Protein AF-A0A7Y5TU10-F1 (afdb_monomer_lite)

Structure (mmCIF, N/CA/C/O backbone):
data_AF-A0A7Y5TU10-F1
#
_entry.id   AF-A0A7Y5TU10-F1
#
loop_
_atom_site.group_PDB
_atom_site.id
_atom_site.type_symbol
_atom_site.label_atom_id
_atom_site.label_alt_id
_atom_site.label_comp_id
_atom_site.label_asym_id
_atom_site.label_entity_id
_atom_site.label_seq_id
_atom_site.pdbx_PDB_ins_code
_atom_site.Cartn_x
_atom_site.Cartn_y
_atom_site.Cartn_z
_atom_site.occupancy
_atom_site.B_iso_or_equiv
_atom_site.auth_seq_id
_atom_site.auth_comp_id
_atom_site.auth_asym_id
_atom_site.auth_atom_id
_atom_site.pdbx_PDB_model_num
ATOM 1 N N . MET A 1 1 ? 4.956 23.232 6.106 1.00 50.62 1 MET A N 1
ATOM 2 C CA . MET A 1 1 ? 3.912 22.308 6.589 1.00 50.62 1 MET A CA 1
ATOM 3 C C . MET A 1 1 ? 3.800 21.141 5.622 1.00 50.62 1 MET A C 1
ATOM 5 O O . MET A 1 1 ? 3.328 21.332 4.514 1.00 50.62 1 MET A O 1
ATOM 9 N N . THR A 1 2 ? 4.192 19.932 5.986 1.00 55.91 2 THR A N 1
ATOM 10 C CA . THR A 1 2 ? 5.582 19.434 5.991 1.00 55.91 2 THR A CA 1
ATOM 11 C C . THR A 1 2 ? 5.485 18.027 5.387 1.00 55.91 2 THR A C 1
ATOM 13 O O . THR A 1 2 ? 4.495 17.349 5.662 1.00 55.91 2 THR A O 1
ATOM 16 N N . ASP A 1 3 ? 6.430 17.601 4.545 1.00 67.12 3 ASP A N 1
ATOM 17 C CA . ASP A 1 3 ? 6.401 16.273 3.897 1.00 67.12 3 ASP A CA 1
ATOM 18 C C . ASP A 1 3 ? 6.222 15.105 4.880 1.00 67.12 3 ASP A C 1
ATOM 20 O O . ASP A 1 3 ? 5.623 14.094 4.513 1.00 67.12 3 ASP A O 1
ATOM 24 N N . GLU A 1 4 ? 6.650 15.314 6.128 1.00 70.25 4 GLU A N 1
ATOM 25 C CA . GLU A 1 4 ? 6.467 14.441 7.291 1.00 70.25 4 GLU A CA 1
ATOM 26 C C . GLU A 1 4 ? 4.998 14.078 7.546 1.00 70.25 4 GLU A C 1
ATOM 28 O O . GLU A 1 4 ? 4.637 12.911 7.476 1.00 70.25 4 GLU A O 1
ATOM 33 N N . ARG A 1 5 ? 4.105 15.066 7.719 1.00 75.62 5 ARG A N 1
ATOM 34 C CA . ARG A 1 5 ? 2.678 14.804 8.002 1.00 75.62 5 ARG A CA 1
ATOM 35 C C . ARG A 1 5 ? 2.024 14.008 6.870 1.00 75.62 5 ARG A C 1
ATOM 37 O O . ARG A 1 5 ? 1.224 13.114 7.100 1.00 75.62 5 ARG A O 1
ATOM 44 N N . ARG A 1 6 ? 2.411 14.306 5.629 1.00 70.19 6 ARG A N 1
ATOM 45 C CA . ARG A 1 6 ? 1.929 13.574 4.450 1.00 70.19 6 ARG A CA 1
ATOM 46 C C . ARG A 1 6 ? 2.518 12.157 4.357 1.00 70.19 6 ARG A C 1
ATOM 48 O O . ARG A 1 6 ? 1.974 11.316 3.648 1.00 70.19 6 ARG A O 1
ATOM 55 N N . PHE A 1 7 ? 3.667 11.903 4.985 1.00 73.12 7 PHE A N 1
ATOM 56 C CA . PHE A 1 7 ? 4.288 10.577 5.072 1.00 73.12 7 PHE A CA 1
ATOM 57 C C . PHE A 1 7 ? 3.654 9.728 6.157 1.00 73.12 7 PHE A C 1
ATOM 59 O O . PHE A 1 7 ? 3.348 8.570 5.895 1.00 73.12 7 PHE A O 1
ATOM 66 N N . GLU A 1 8 ? 3.368 10.327 7.305 1.00 79.88 8 GLU A N 1
ATOM 67 C CA . GLU A 1 8 ? 2.606 9.706 8.385 1.00 79.88 8 GLU A CA 1
ATOM 68 C C . GLU A 1 8 ? 1.209 9.282 7.912 1.00 79.88 8 GLU A C 1
ATOM 70 O O . GLU A 1 8 ? 0.809 8.147 8.146 1.00 79.88 8 GLU A O 1
ATOM 75 N N . GLU A 1 9 ? 0.502 10.140 7.166 1.00 80.44 9 GLU A N 1
ATOM 76 C CA . GLU A 1 9 ? -0.801 9.806 6.564 1.00 80.44 9 GLU A CA 1
ATOM 77 C C . GLU A 1 9 ? -0.711 8.594 5.624 1.00 80.44 9 GLU A C 1
ATOM 79 O O . GLU A 1 9 ? -1.551 7.699 5.668 1.00 80.44 9 GLU A O 1
ATOM 84 N N . LEU A 1 10 ? 0.339 8.530 4.800 1.00 78.38 10 LEU A N 1
ATOM 85 C CA . LEU A 1 10 ? 0.564 7.402 3.898 1.00 78.38 10 LEU A CA 1
ATOM 86 C C . LEU A 1 10 ? 0.850 6.105 4.668 1.00 78.38 10 LEU A C 1
ATOM 88 O O . LEU A 1 10 ? 0.314 5.056 4.318 1.00 78.38 10 LEU A O 1
ATOM 92 N N . LEU A 1 11 ? 1.692 6.173 5.701 1.00 79.56 11 LEU A N 1
ATOM 93 C CA . LEU A 1 11 ? 2.015 5.031 6.556 1.00 79.56 11 LEU A CA 1
ATOM 94 C C . LEU A 1 11 ? 0.778 4.506 7.295 1.00 79.56 11 LEU A C 1
ATOM 96 O O . LEU A 1 11 ? 0.555 3.299 7.307 1.00 79.56 11 LEU A O 1
ATOM 100 N N . ALA A 1 12 ? -0.049 5.400 7.840 1.00 81.88 12 ALA A N 1
ATOM 101 C CA . ALA A 1 12 ? -1.276 5.036 8.544 1.00 81.88 12 ALA A CA 1
ATOM 102 C C . ALA A 1 12 ? -2.278 4.313 7.629 1.00 81.88 12 ALA A C 1
ATOM 104 O O . ALA A 1 12 ? -2.901 3.333 8.034 1.00 81.88 12 ALA A O 1
ATOM 105 N N . GLU A 1 13 ? -2.403 4.744 6.372 1.00 79.44 13 GLU A N 1
ATOM 106 C CA . GLU A 1 13 ? -3.259 4.069 5.392 1.00 79.44 13 GLU A CA 1
ATOM 107 C C . GLU A 1 13 ? -2.715 2.694 4.988 1.00 79.44 13 GLU A C 1
ATOM 109 O O . GLU A 1 13 ? -3.481 1.744 4.820 1.00 79.44 13 GLU A O 1
ATOM 114 N N . PHE A 1 14 ? -1.394 2.549 4.871 1.00 81.62 14 PHE A N 1
ATOM 115 C CA . PHE A 1 14 ? -0.780 1.241 4.653 1.00 81.62 14 PHE A CA 1
ATOM 116 C C . PHE A 1 14 ? -1.040 0.290 5.829 1.00 81.62 14 PHE A C 1
ATOM 118 O O . PHE A 1 14 ? -1.411 -0.862 5.602 1.00 81.62 14 PHE A O 1
ATOM 125 N N . GLU A 1 15 ? -0.934 0.775 7.067 1.00 81.12 15 GLU A N 1
ATOM 126 C CA . GLU A 1 15 ? -1.244 0.003 8.274 1.00 81.12 15 GLU A CA 1
ATOM 127 C C . GLU A 1 15 ? -2.731 -0.386 8.343 1.00 81.12 15 GLU A C 1
ATOM 129 O O . GLU A 1 15 ? -3.042 -1.560 8.549 1.00 81.12 15 GLU A O 1
ATOM 134 N N . ARG A 1 16 ? -3.651 0.552 8.062 1.00 84.44 16 ARG A N 1
ATOM 135 C CA . ARG A 1 16 ? -5.107 0.305 8.002 1.00 84.44 16 ARG A CA 1
ATOM 136 C C . ARG A 1 16 ? -5.461 -0.810 7.017 1.00 84.44 16 ARG A C 1
ATOM 138 O O . ARG A 1 16 ? -6.292 -1.677 7.296 1.00 84.44 16 ARG A O 1
ATOM 145 N N . VAL A 1 17 ? -4.832 -0.792 5.845 1.00 79.31 17 VAL A N 1
ATOM 146 C CA . VAL A 1 17 ? -5.069 -1.790 4.794 1.00 79.31 17 VAL A CA 1
ATOM 147 C C . VAL A 1 17 ? -4.289 -3.086 5.068 1.00 79.31 17 VAL A C 1
ATOM 149 O O . VAL A 1 17 ? -4.644 -4.133 4.530 1.00 79.31 17 VAL A O 1
ATOM 152 N N . GLY A 1 18 ? -3.280 -3.065 5.943 1.00 73.75 18 GLY A N 1
ATOM 153 C CA . GLY A 1 18 ? -2.455 -4.223 6.298 1.00 73.75 18 GLY A CA 1
ATOM 154 C C . GLY A 1 18 ? -1.349 -4.519 5.283 1.00 73.75 18 GLY A C 1
ATOM 155 O O . GLY A 1 18 ? -1.052 -5.680 5.011 1.00 73.75 18 GLY A O 1
ATOM 156 N N . VAL A 1 19 ? -0.775 -3.485 4.670 1.00 74.56 19 VAL A N 1
ATOM 157 C CA . VAL A 1 19 ? 0.241 -3.577 3.615 1.00 74.56 19 VAL A CA 1
ATOM 158 C C . VAL A 1 19 ? 1.590 -3.113 4.160 1.00 74.56 19 VAL A C 1
ATOM 160 O O . VAL A 1 19 ? 1.725 -1.979 4.604 1.00 74.56 19 VAL A O 1
ATOM 163 N N . ASP A 1 20 ? 2.610 -3.963 4.070 1.00 70.31 20 ASP A N 1
ATOM 164 C CA . ASP A 1 20 ? 3.981 -3.593 4.431 1.00 70.31 20 ASP A CA 1
ATOM 165 C C . ASP A 1 20 ? 4.722 -2.981 3.229 1.00 70.31 20 ASP A C 1
ATOM 167 O O . ASP A 1 20 ? 4.804 -3.585 2.154 1.00 70.31 20 ASP A O 1
ATOM 171 N N . LEU A 1 21 ? 5.309 -1.798 3.427 1.00 62.81 21 LEU A N 1
ATOM 172 C CA . LEU A 1 21 ? 6.153 -1.114 2.445 1.00 62.81 21 LEU A CA 1
ATOM 173 C C . LEU A 1 21 ? 7.400 -1.919 2.057 1.00 62.81 21 LEU A C 1
ATOM 175 O O . LEU A 1 21 ? 7.887 -1.805 0.932 1.00 62.81 21 LEU A O 1
ATOM 179 N N . HIS A 1 22 ? 7.898 -2.776 2.945 1.00 63.88 22 HIS A N 1
ATOM 180 C CA . HIS A 1 22 ? 9.028 -3.653 2.649 1.00 63.88 22 HIS A CA 1
ATOM 181 C C . HIS A 1 22 ? 8.643 -4.862 1.787 1.00 63.88 22 HIS A C 1
ATOM 183 O O . HIS A 1 22 ? 9.521 -5.506 1.214 1.00 63.88 22 HIS A O 1
ATOM 189 N N . SER A 1 23 ? 7.345 -5.142 1.628 1.00 62.53 23 SER A N 1
ATOM 190 C CA . SER A 1 23 ? 6.846 -6.198 0.739 1.00 62.53 23 SER A CA 1
ATOM 191 C C . SER A 1 23 ? 6.715 -5.751 -0.721 1.00 62.53 23 SER A C 1
ATOM 193 O O . SER A 1 23 ? 6.308 -6.550 -1.569 1.00 62.53 23 SER A O 1
ATOM 195 N N . PHE A 1 24 ? 7.049 -4.497 -1.053 1.00 60.69 24 PHE A N 1
ATOM 196 C CA . PHE A 1 24 ? 6.990 -4.026 -2.434 1.00 60.69 24 PHE A CA 1
ATOM 197 C C . PHE A 1 24 ? 8.114 -4.625 -3.287 1.00 60.69 24 PHE A C 1
ATOM 199 O O . PHE A 1 24 ? 9.292 -4.406 -2.998 1.00 60.69 24 PHE A O 1
ATOM 206 N N . PRO A 1 25 ? 7.784 -5.334 -4.385 1.00 57.19 25 PRO A N 1
ATOM 207 C CA . PRO A 1 25 ? 8.789 -5.808 -5.324 1.00 57.19 25 PRO A CA 1
ATOM 208 C C . PRO A 1 25 ? 9.589 -4.636 -5.903 1.00 57.19 25 PRO A C 1
ATOM 210 O O . PRO A 1 25 ? 9.010 -3.644 -6.361 1.00 57.19 25 PRO A O 1
ATOM 213 N N . ALA A 1 26 ? 10.916 -4.778 -5.948 1.00 57.03 26 ALA A N 1
ATOM 214 C CA . ALA A 1 26 ? 11.793 -3.863 -6.669 1.00 57.03 26 ALA A CA 1
ATOM 215 C C . ALA A 1 26 ? 11.361 -3.814 -8.148 1.00 57.03 26 ALA A C 1
ATOM 217 O O . ALA A 1 26 ? 11.505 -4.792 -8.878 1.00 57.03 26 ALA A O 1
ATOM 218 N N . GLY A 1 27 ? 10.759 -2.699 -8.568 1.00 55.94 27 GLY A N 1
ATOM 219 C CA . GLY A 1 27 ? 10.161 -2.540 -9.901 1.00 55.94 27 GLY A CA 1
ATOM 220 C C . GLY A 1 27 ? 8.786 -1.870 -9.908 1.00 55.94 27 GLY A C 1
ATOM 221 O O . GLY A 1 27 ? 8.311 -1.478 -10.971 1.00 55.94 27 GLY A O 1
ATOM 222 N N . ILE A 1 28 ? 8.153 -1.688 -8.744 1.00 61.81 28 ILE A N 1
ATOM 223 C CA . ILE A 1 28 ? 6.920 -0.902 -8.621 1.00 61.81 28 ILE A CA 1
ATOM 224 C C . ILE A 1 28 ? 7.264 0.539 -8.226 1.00 61.81 28 ILE A C 1
ATOM 226 O O . ILE A 1 28 ? 7.425 0.861 -7.053 1.00 61.81 28 ILE A O 1
ATOM 230 N N . THR A 1 29 ? 7.355 1.430 -9.213 1.00 65.75 29 THR A N 1
ATOM 231 C CA . THR A 1 29 ? 7.461 2.882 -9.001 1.00 65.75 29 THR A CA 1
ATOM 232 C C . THR A 1 29 ? 6.069 3.512 -9.044 1.00 65.75 29 THR A C 1
ATOM 234 O O . THR A 1 29 ? 5.605 3.979 -10.083 1.00 65.75 29 THR A O 1
ATOM 237 N N . VAL A 1 30 ? 5.372 3.518 -7.906 1.00 68.94 30 VAL A N 1
ATOM 238 C CA . VAL A 1 30 ? 4.074 4.200 -7.758 1.00 68.94 30 VAL A CA 1
ATOM 239 C C . VAL A 1 30 ? 4.294 5.555 -7.090 1.00 68.94 30 VAL A C 1
ATOM 241 O O . VAL A 1 30 ? 4.952 5.651 -6.057 1.00 68.94 30 VAL A O 1
ATOM 244 N N . ARG A 1 31 ? 3.754 6.626 -7.688 1.00 74.88 31 ARG A N 1
ATOM 245 C CA . ARG A 1 31 ? 3.767 7.963 -7.071 1.00 74.88 31 ARG A CA 1
ATOM 246 C C . ARG A 1 31 ? 2.892 7.953 -5.817 1.00 74.88 31 ARG A C 1
ATOM 248 O O . ARG A 1 31 ? 1.831 7.334 -5.825 1.00 74.88 31 ARG A O 1
ATOM 255 N N . ARG A 1 32 ? 3.285 8.673 -4.764 1.00 71.94 32 ARG A N 1
ATOM 256 C CA . ARG A 1 32 ? 2.537 8.732 -3.493 1.00 71.94 32 ARG A CA 1
ATOM 257 C C . ARG A 1 32 ? 1.050 9.030 -3.696 1.00 71.94 32 ARG A C 1
ATOM 259 O O . ARG A 1 32 ? 0.207 8.362 -3.112 1.00 71.94 32 ARG A O 1
ATOM 266 N N . GLU A 1 33 ? 0.718 10.019 -4.519 1.00 77.00 33 GLU A N 1
ATOM 267 C CA . GLU A 1 33 ? -0.669 10.451 -4.747 1.00 77.00 33 GLU A CA 1
ATOM 268 C C . GLU A 1 33 ? -1.512 9.352 -5.405 1.00 77.00 33 GLU A C 1
ATOM 270 O O . GLU A 1 33 ? -2.740 9.351 -5.347 1.00 77.00 33 GLU A O 1
ATOM 275 N N . GLU A 1 34 ? -0.852 8.430 -6.093 1.00 78.06 34 GLU A N 1
ATOM 276 C CA . GLU A 1 34 ? -1.468 7.268 -6.709 1.00 78.06 34 GLU A CA 1
ATOM 277 C C . GLU A 1 34 ? -1.618 6.129 -5.701 1.00 78.06 34 GLU A C 1
ATOM 279 O O . GLU A 1 34 ? -2.693 5.542 -5.627 1.00 78.06 34 GLU A O 1
ATOM 284 N N . ALA A 1 35 ? -0.611 5.903 -4.851 1.00 78.56 35 ALA A N 1
ATOM 285 C CA . ALA A 1 35 ? -0.712 4.972 -3.729 1.00 78.56 35 ALA A CA 1
ATOM 286 C C . ALA A 1 35 ? -1.870 5.346 -2.788 1.00 78.56 35 ALA A C 1
ATOM 288 O O . ALA A 1 35 ? -2.721 4.503 -2.529 1.00 78.56 35 ALA A O 1
ATOM 289 N N . MET A 1 36 ? -1.979 6.614 -2.375 1.00 80.44 36 MET A N 1
ATOM 290 C CA . MET A 1 36 ? -3.077 7.094 -1.520 1.00 80.44 36 MET A CA 1
ATOM 291 C C . MET A 1 36 ? -4.451 6.883 -2.157 1.00 80.44 36 M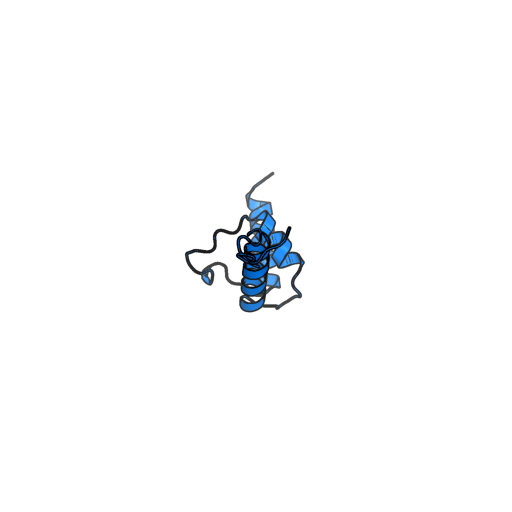ET A C 1
ATOM 293 O O . MET A 1 36 ? -5.371 6.395 -1.508 1.00 80.44 36 MET A O 1
ATOM 297 N N . ARG A 1 37 ? -4.597 7.196 -3.452 1.00 83.88 37 ARG A N 1
ATOM 298 C CA . ARG A 1 37 ? -5.859 6.969 -4.174 1.00 83.88 37 ARG A CA 1
ATOM 299 C C . ARG A 1 37 ? -6.249 5.495 -4.202 1.00 83.88 37 ARG A C 1
ATOM 301 O O . ARG A 1 37 ? -7.428 5.180 -4.079 1.00 83.88 37 ARG A O 1
ATOM 308 N N . ILE A 1 38 ? -5.271 4.609 -4.362 1.00 84.56 38 ILE A N 1
ATOM 309 C CA . ILE A 1 38 ? -5.499 3.167 -4.344 1.00 84.56 38 ILE A CA 1
ATOM 310 C C . ILE A 1 38 ? -5.861 2.701 -2.926 1.00 84.56 38 ILE A C 1
ATOM 312 O O . ILE A 1 38 ? -6.861 2.004 -2.781 1.00 84.56 38 ILE A O 1
ATOM 316 N N . LEU A 1 39 ? 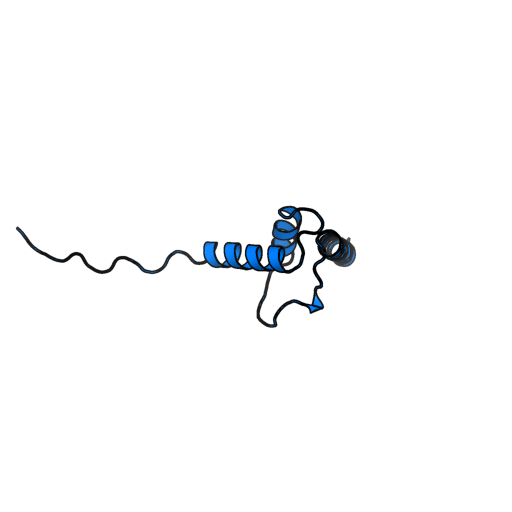-5.130 3.124 -1.890 1.00 83.06 39 LEU A N 1
ATOM 317 C CA . LEU A 1 39 ? -5.410 2.762 -0.491 1.00 83.06 39 LEU A CA 1
ATOM 318 C C . LEU A 1 39 ? -6.811 3.207 -0.050 1.00 83.06 39 LEU A C 1
ATOM 320 O O . LEU A 1 39 ? -7.552 2.416 0.528 1.00 83.06 39 LEU A O 1
ATOM 324 N N . HIS A 1 40 ? -7.225 4.424 -0.414 1.00 83.38 40 HIS A N 1
ATOM 325 C CA . HIS A 1 40 ? -8.573 4.934 -0.135 1.00 83.38 40 HIS A CA 1
ATOM 326 C C . HIS A 1 40 ? -9.680 4.159 -0.865 1.00 83.38 40 HIS A C 1
ATOM 328 O O . HIS A 1 40 ? -10.833 4.193 -0.446 1.00 83.38 40 HIS A O 1
ATOM 334 N N . SER A 1 41 ? -9.356 3.488 -1.974 1.00 85.56 41 SER A N 1
ATOM 335 C CA . SER A 1 41 ? -10.322 2.670 -2.717 1.00 85.56 41 SER A CA 1
ATOM 336 C C . SER A 1 41 ? -10.485 1.255 -2.156 1.00 85.56 41 SER A C 1
ATOM 338 O O . SER A 1 41 ? -11.371 0.529 -2.605 1.00 85.56 41 SER A O 1
ATOM 340 N N . LEU A 1 42 ? -9.637 0.853 -1.204 1.00 84.69 42 LEU A N 1
ATOM 341 C CA . LEU A 1 42 ? -9.632 -0.485 -0.623 1.00 84.69 42 LEU A CA 1
ATOM 342 C C . LEU A 1 42 ? -10.333 -0.512 0.743 1.00 84.69 42 LEU A C 1
ATOM 344 O O . LEU A 1 42 ? -10.215 0.442 1.521 1.00 84.69 42 LEU A O 1
ATOM 348 N N . PRO A 1 43 ? -11.031 -1.618 1.064 1.00 81.19 43 PRO A N 1
ATOM 349 C CA . PRO A 1 43 ? -11.588 -1.821 2.394 1.00 81.19 43 PRO A CA 1
ATOM 350 C C . PRO A 1 43 ? -10.480 -1.983 3.446 1.00 81.19 43 PRO A C 1
A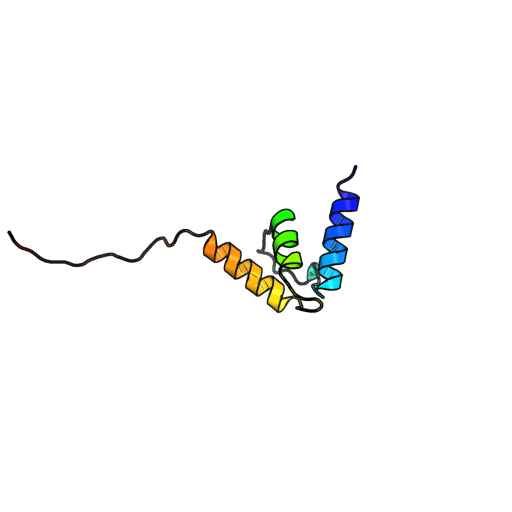TOM 352 O O . PRO A 1 43 ? -9.331 -2.301 3.123 1.00 81.19 43 PRO A O 1
ATOM 355 N N . ASP A 1 44 ? -10.840 -1.785 4.714 1.00 80.88 44 ASP A N 1
ATOM 356 C CA . ASP A 1 44 ? -9.958 -2.099 5.842 1.00 80.88 44 ASP A CA 1
ATOM 357 C C . ASP A 1 44 ? -9.494 -3.560 5.753 1.00 80.88 44 ASP A C 1
ATOM 359 O O . ASP A 1 44 ? -10.266 -4.445 5.375 1.00 80.88 44 ASP A O 1
ATOM 363 N N . HIS A 1 45 ? -8.225 -3.815 6.080 1.00 78.88 45 HIS A N 1
ATOM 364 C CA . HIS A 1 45 ? -7.622 -5.153 6.030 1.00 78.88 45 HIS A CA 1
ATOM 365 C C . HIS A 1 45 ? -7.630 -5.849 4.650 1.00 78.88 45 HIS A C 1
ATOM 367 O O . HIS A 1 45 ? -7.510 -7.073 4.585 1.00 78.88 45 HIS A O 1
ATOM 373 N N . ALA A 1 46 ? -7.736 -5.114 3.533 1.00 81.31 46 ALA A N 1
ATOM 374 C CA . ALA A 1 46 ? -7.673 -5.718 2.191 1.00 81.31 46 ALA A CA 1
ATOM 375 C C . ALA A 1 46 ? -6.342 -6.450 1.907 1.00 81.31 46 ALA A C 1
ATOM 377 O O . ALA A 1 46 ? -6.283 -7.353 1.069 1.00 81.31 46 ALA A O 1
ATOM 378 N N . GLY A 1 47 ? -5.273 -6.062 2.603 1.00 77.75 47 GLY A N 1
ATOM 379 C CA . GLY A 1 47 ? -3.960 -6.684 2.543 1.00 77.75 47 GLY A CA 1
ATOM 380 C C . GLY A 1 47 ? -3.135 -6.313 1.302 1.00 77.75 47 GLY A C 1
ATOM 381 O O . GLY A 1 47 ? -3.608 -5.658 0.365 1.00 77.75 47 GLY A O 1
ATOM 382 N N . PRO A 1 48 ? -1.865 -6.757 1.257 1.00 78.38 48 PRO A N 1
ATOM 383 C CA . PRO A 1 48 ? -0.908 -6.375 0.216 1.00 78.38 48 PRO A CA 1
ATOM 384 C C . PRO A 1 48 ? -1.291 -6.917 -1.163 1.00 78.38 48 PRO A C 1
ATOM 386 O O . PRO A 1 48 ? -1.033 -6.267 -2.174 1.00 78.38 48 PRO A O 1
ATOM 389 N N . ALA A 1 49 ? -1.956 -8.074 -1.227 1.00 79.44 49 ALA A N 1
ATOM 390 C CA . ALA A 1 49 ? -2.391 -8.675 -2.486 1.00 79.44 49 ALA A CA 1
ATOM 391 C C . ALA A 1 49 ? -3.435 -7.812 -3.216 1.00 79.44 49 ALA A C 1
ATOM 393 O O . ALA A 1 49 ? -3.308 -7.592 -4.422 1.00 79.44 49 ALA A O 1
ATOM 394 N N . ALA A 1 50 ? -4.424 -7.276 -2.491 1.00 82.69 50 ALA A N 1
ATOM 395 C CA . ALA A 1 50 ? -5.448 -6.401 -3.060 1.00 82.69 50 ALA A CA 1
ATOM 396 C C . ALA A 1 50 ? -4.845 -5.077 -3.550 1.00 82.69 50 ALA A C 1
ATOM 398 O O . ALA A 1 50 ? -5.155 -4.607 -4.647 1.00 82.69 50 ALA A O 1
ATOM 399 N N . PHE A 1 51 ? -3.912 -4.517 -2.776 1.00 82.81 51 PHE A N 1
ATOM 400 C CA . PHE A 1 51 ? -3.182 -3.314 -3.159 1.00 82.81 51 PHE A CA 1
ATOM 401 C C . PHE A 1 51 ? -2.348 -3.509 -4.435 1.00 82.81 51 PHE A C 1
ATOM 403 O O . PHE A 1 51 ? -2.434 -2.706 -5.367 1.00 82.81 51 PHE A O 1
ATOM 410 N N . LEU A 1 52 ? -1.601 -4.613 -4.536 1.00 81.56 52 LEU A N 1
ATOM 411 C CA . LEU A 1 52 ? -0.820 -4.947 -5.731 1.00 81.56 52 LEU A CA 1
ATOM 412 C C . LEU A 1 52 ? -1.698 -5.215 -6.962 1.00 81.56 52 LEU A C 1
ATOM 414 O O . LEU A 1 52 ? -1.342 -4.786 -8.063 1.00 81.56 52 LEU A O 1
ATOM 418 N N . ALA A 1 53 ? -2.833 -5.900 -6.796 1.00 84.19 53 ALA A N 1
ATOM 419 C CA . ALA A 1 53 ? -3.792 -6.127 -7.877 1.00 84.19 53 ALA A CA 1
ATOM 420 C C . ALA A 1 53 ? -4.302 -4.795 -8.439 1.00 84.19 53 ALA A C 1
ATOM 422 O O . ALA A 1 53 ? -4.249 -4.564 -9.649 1.00 84.19 53 ALA A O 1
ATOM 423 N N . ARG A 1 54 ? -4.671 -3.864 -7.553 1.00 84.44 54 ARG A N 1
ATOM 424 C CA . ARG A 1 54 ? -5.171 -2.554 -7.960 1.00 84.44 54 ARG A CA 1
ATOM 425 C C . ARG A 1 54 ? -4.101 -1.689 -8.627 1.00 84.44 54 ARG A C 1
ATOM 427 O O . ARG A 1 54 ? -4.393 -1.017 -9.614 1.00 84.44 54 ARG A O 1
ATOM 434 N N . ILE A 1 55 ? -2.847 -1.749 -8.166 1.00 83.44 55 ILE A N 1
ATOM 435 C CA . ILE A 1 55 ? -1.718 -1.109 -8.864 1.00 83.44 55 ILE A CA 1
ATOM 436 C C . ILE A 1 55 ? -1.588 -1.641 -10.294 1.00 83.44 55 ILE A C 1
ATOM 438 O O . ILE A 1 55 ? -1.420 -0.849 -11.223 1.00 83.44 55 ILE A O 1
ATOM 442 N N . ARG A 1 56 ? -1.660 -2.964 -10.489 1.00 80.75 56 ARG A N 1
ATOM 443 C CA . ARG A 1 56 ? -1.549 -3.576 -11.822 1.00 80.75 56 ARG A CA 1
ATOM 444 C C . ARG A 1 56 ? -2.671 -3.115 -12.748 1.00 80.75 56 ARG A C 1
ATOM 446 O O . ARG A 1 56 ? -2.377 -2.728 -13.873 1.00 80.75 56 ARG A O 1
ATOM 453 N N . GLU A 1 57 ? -3.912 -3.075 -12.270 1.00 83.19 57 GLU A N 1
ATOM 454 C CA . GLU A 1 57 ? -5.060 -2.580 -13.045 1.00 83.19 57 GLU A CA 1
ATOM 455 C C . GLU A 1 57 ? -4.881 -1.123 -13.484 1.00 83.19 57 GLU A C 1
ATOM 457 O O . GLU A 1 57 ? -5.122 -0.777 -14.642 1.00 83.19 57 GLU A O 1
ATOM 462 N N . VAL A 1 58 ? -4.426 -0.257 -12.574 1.00 81.31 58 VAL A N 1
ATOM 463 C CA . VAL A 1 58 ? -4.208 1.166 -12.865 1.00 81.31 58 VAL A CA 1
ATOM 464 C C . VAL A 1 58 ? -3.070 1.355 -13.873 1.00 81.31 58 VAL A C 1
ATOM 466 O O . VAL A 1 58 ? -3.195 2.163 -14.795 1.00 81.31 58 VAL A O 1
ATOM 469 N N . GLN A 1 59 ? -1.982 0.586 -13.759 1.00 77.56 59 GLN A N 1
ATOM 470 C CA . GLN A 1 59 ? -0.882 0.621 -14.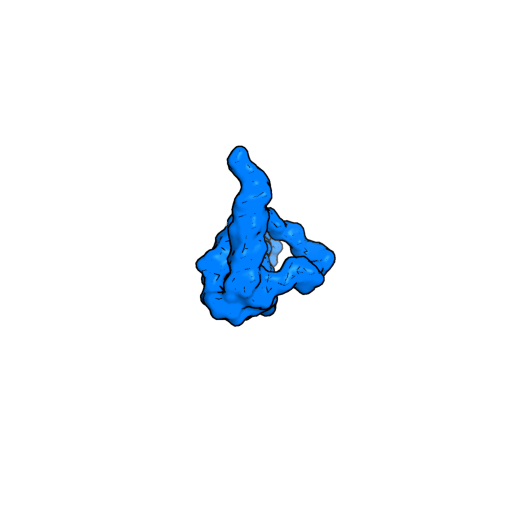729 1.00 77.56 59 GLN A CA 1
ATOM 471 C C . GLN A 1 59 ? -1.293 0.079 -16.105 1.00 77.56 59 GLN A C 1
ATOM 473 O O . GLN A 1 59 ? -0.954 0.678 -17.126 1.00 77.56 59 GLN A O 1
ATOM 478 N N . GLN A 1 60 ? -2.071 -1.004 -16.153 1.00 75.12 60 GLN A N 1
ATOM 479 C CA . GLN A 1 60 ? -2.601 -1.553 -17.404 1.00 75.12 60 GLN A CA 1
ATOM 480 C C . GLN A 1 60 ? -3.543 -0.561 -18.092 1.00 75.12 60 GLN A C 1
ATOM 482 O O . GLN A 1 60 ? -3.413 -0.336 -19.289 1.00 75.12 60 GLN A O 1
ATOM 487 N N . SER A 1 61 ? -4.405 0.111 -17.326 1.00 68.12 61 SER A N 1
ATOM 488 C CA . SER A 1 61 ? -5.340 1.127 -17.833 1.00 68.12 61 SER A CA 1
ATOM 489 C C . SER A 1 61 ? -4.648 2.389 -18.366 1.00 68.12 61 SER A C 1
ATOM 491 O O . SER A 1 61 ? -5.212 3.107 -19.187 1.00 68.12 61 SER A O 1
ATOM 493 N N . ARG A 1 62 ? -3.429 2.686 -17.896 1.00 64.62 62 ARG A N 1
ATOM 494 C CA . ARG A 1 62 ? -2.603 3.801 -18.391 1.00 64.62 62 ARG A CA 1
ATOM 495 C C . ARG A 1 62 ? -1.825 3.474 -19.656 1.00 64.62 62 ARG A C 1
ATOM 497 O O . ARG A 1 62 ? -1.328 4.391 -20.306 1.00 64.62 62 ARG A O 1
ATOM 504 N N . THR A 1 63 ? -1.723 2.198 -20.008 1.00 53.31 63 THR A N 1
ATOM 505 C CA . THR A 1 63 ? -1.205 1.800 -21.311 1.00 53.31 63 THR A CA 1
ATOM 506 C C . THR A 1 63 ? -2.374 1.934 -22.285 1.00 53.31 63 THR A C 1
ATOM 508 O O . THR A 1 63 ? -3.341 1.185 -22.145 1.00 53.31 63 THR A O 1
ATOM 511 N N . PRO A 1 64 ? -2.370 2.887 -23.238 1.00 54.09 64 PRO A N 1
ATOM 5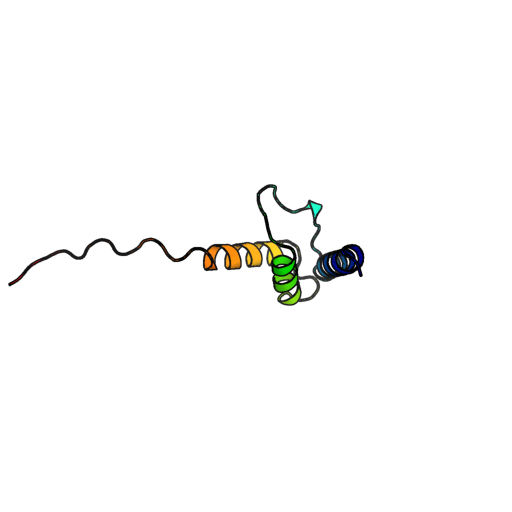12 C CA . PRO A 1 64 ? -3.384 2.860 -24.283 1.00 54.09 64 PRO A CA 1
ATOM 513 C C . PRO A 1 64 ? -3.312 1.481 -24.955 1.00 54.09 64 PRO A C 1
ATOM 515 O O . PRO A 1 64 ? -2.200 0.965 -25.116 1.00 54.09 64 PRO A O 1
ATOM 518 N N . PRO A 1 65 ? -4.445 0.858 -25.324 1.00 55.09 65 PRO A N 1
ATOM 519 C CA . PRO A 1 65 ? -4.437 -0.421 -26.019 1.00 55.09 65 PRO A CA 1
ATOM 520 C C . PRO A 1 65 ? -3.753 -0.225 -27.374 1.00 55.09 65 PRO A C 1
ATOM 522 O O . PRO A 1 65 ? -4.372 0.156 -28.363 1.00 55.09 65 PRO A O 1
ATOM 525 N N . HIS A 1 66 ? -2.439 -0.425 -27.417 1.00 58.12 66 HIS A N 1
ATOM 526 C CA . HIS A 1 66 ? -1.677 -0.425 -28.648 1.00 58.12 66 HIS A CA 1
ATOM 527 C C . HIS A 1 66 ? -1.597 -1.866 -29.133 1.00 58.12 66 HIS A C 1
ATOM 529 O O . HIS A 1 66 ? -0.717 -2.629 -28.742 1.00 58.12 66 HIS A O 1
ATOM 535 N N . GLY A 1 67 ? -2.551 -2.211 -29.998 1.00 59.31 67 GLY A N 1
ATOM 536 C CA . GLY A 1 67 ? -2.383 -3.287 -30.965 1.00 59.31 67 GLY A CA 1
ATOM 537 C C . GLY A 1 67 ? -3.407 -4.410 -30.892 1.00 59.31 67 GLY A C 1
ATOM 538 O O . GLY A 1 67 ? -3.096 -5.478 -30.388 1.00 59.31 67 GLY A O 1
ATOM 539 N N . THR A 1 68 ? -4.573 -4.208 -31.503 1.00 55.41 68 THR A N 1
ATOM 540 C CA . THR A 1 68 ? -5.237 -5.134 -32.451 1.00 55.41 68 THR A CA 1
ATOM 541 C C . THR A 1 68 ? -6.290 -4.258 -33.148 1.00 55.41 68 THR A C 1
ATOM 543 O O . THR A 1 68 ? -7.108 -3.668 -32.465 1.00 55.41 68 THR A O 1
ATOM 546 N N . GLU A 1 69 ? -6.199 -3.920 -34.432 1.00 53.62 69 GLU A N 1
ATOM 547 C CA . GLU A 1 69 ? -6.410 -4.831 -35.555 1.00 53.62 69 GLU A CA 1
ATOM 548 C C . GLU A 1 69 ? -5.448 -4.531 -36.714 1.00 53.62 69 GLU A C 1
ATOM 550 O O . GLU A 1 69 ? -5.481 -3.477 -37.348 1.00 53.62 69 GLU A O 1
ATOM 555 N N . ARG A 1 70 ? -4.595 -5.511 -37.031 1.00 60.97 70 ARG A N 1
ATOM 556 C CA . ARG A 1 70 ? -4.153 -5.713 -38.409 1.00 60.97 70 ARG A CA 1
ATOM 557 C C . ARG A 1 70 ? -5.219 -6.557 -39.114 1.00 60.97 70 ARG A C 1
ATOM 559 O O . ARG A 1 70 ? -5.588 -7.598 -38.590 1.00 60.97 70 ARG A O 1
ATOM 566 N N . GLN A 1 71 ? -5.551 -6.147 -40.338 1.00 62.62 71 GLN A N 1
ATOM 567 C CA . GLN A 1 71 ? -5.988 -6.986 -41.464 1.00 62.62 71 GLN A CA 1
ATOM 568 C C . GLN A 1 71 ? -7.400 -7.608 -41.434 1.00 62.62 71 GLN A C 1
ATOM 570 O O . GLN A 1 71 ? -7.619 -8.706 -40.941 1.00 62.62 71 GLN A O 1
ATOM 575 N N . THR A 1 72 ? -8.298 -6.969 -42.182 1.00 56.38 72 THR A N 1
ATOM 576 C CA . THR A 1 72 ? -9.190 -7.594 -43.183 1.00 56.38 72 THR A CA 1
ATOM 577 C C . THR A 1 72 ? -9.015 -6.736 -44.443 1.00 56.38 72 THR A C 1
ATOM 579 O O . THR A 1 72 ? -9.391 -5.573 -44.459 1.00 56.38 72 THR A O 1
ATOM 582 N N . LEU A 1 73 ? -8.074 -7.032 -45.340 1.00 64.38 73 LEU A N 1
ATOM 583 C CA . LEU A 1 73 ? -8.102 -8.042 -46.400 1.00 64.38 73 LEU A CA 1
ATOM 584 C C . LEU A 1 73 ?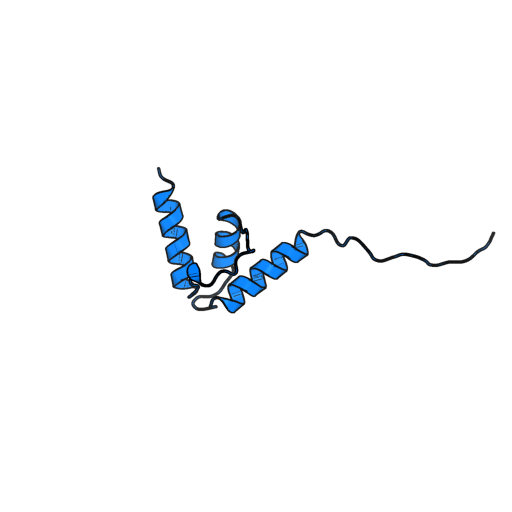 -9.389 -8.007 -47.258 1.00 64.38 73 LEU A C 1
ATOM 586 O O . LEU A 1 73 ? -10.469 -8.325 -46.780 1.00 64.38 73 LEU A O 1
ATOM 590 N N . GLU A 1 74 ? -9.162 -7.712 -48.543 1.00 55.25 74 GLU A N 1
ATOM 591 C CA . GLU A 1 74 ? -9.965 -8.021 -49.742 1.00 55.25 74 GLU A CA 1
ATOM 592 C C . GLU A 1 74 ? -11.019 -7.019 -50.238 1.00 55.25 74 GLU A C 1
ATOM 594 O O . GLU A 1 74 ? -12.171 -7.026 -49.835 1.00 55.25 74 GLU A O 1
ATOM 599 N N . ALA A 1 75 ? -10.571 -6.273 -51.258 1.00 64.06 75 ALA A N 1
ATOM 600 C CA . ALA A 1 75 ? -11.090 -6.302 -52.629 1.00 64.06 75 ALA A CA 1
ATOM 601 C C . ALA A 1 75 ? -12.474 -5.696 -52.946 1.00 64.06 75 ALA A C 1
ATOM 603 O O . ALA A 1 75 ? -13.474 -6.010 -52.311 1.00 64.06 75 ALA A O 1
ATOM 604 N N . ARG A 1 76 ? -12.490 -5.032 -54.122 1.00 57.72 76 ARG A N 1
ATOM 605 C CA . ARG A 1 76 ? -13.629 -4.570 -54.955 1.00 57.72 76 ARG A CA 1
ATOM 606 C C . ARG A 1 76 ? -14.113 -3.162 -54.575 1.00 57.72 76 ARG A C 1
ATOM 608 O O . ARG A 1 76 ? -14.418 -2.927 -53.415 1.00 57.72 76 ARG A O 1
ATOM 615 N N . ASP A 1 77 ? -14.120 -2.154 -55.445 1.00 56.56 77 ASP A N 1
ATOM 616 C CA . ASP A 1 77 ? -14.205 -2.058 -56.917 1.00 56.56 77 ASP A CA 1
ATOM 617 C C . ASP A 1 77 ? -13.323 -0.904 -57.440 1.00 56.56 77 ASP A C 1
ATOM 619 O O . ASP A 1 77 ? -13.195 0.112 -56.713 1.00 56.56 77 ASP A O 1
#

Secondary structure (DSSP, 8-state):
--HHHHHHHHHHHHHHHT--GGGS-TT----HHHHHHHHHTSPTT-HHHHHHHHHHHHHHHHS--------------

pLDDT: mean 71.75, std 10.59, range [50.62, 85.56]

Foldseek 3Di:
DDVVVLVVVLVVLCVQLAEDPVPDPPPDDDDSVRLVVLSVVDHGPVYNVSSVVSSVVVVVVVPDPPDDDDDDDDDDD

Sequence (77 aa):
MTDERRFEELLAEFERVGVDLHSFPAGITVRREEAMRILHSLPDHAGPAAFLARIREVQQSRTPPHGTERQTLEARD

Radius of gyration: 19.13 Å; chains: 1; bounding box: 26×31×66 Å